Protein AF-A0A3N6G656-F1 (afdb_monomer)

Structure (mmCIF, N/CA/C/O backbone):
data_AF-A0A3N6G656-F1
#
_entry.id   AF-A0A3N6G656-F1
#
loop_
_atom_site.group_PDB
_atom_site.id
_atom_site.type_symbol
_atom_site.label_atom_id
_atom_site.label_alt_id
_atom_site.label_comp_id
_atom_site.label_asym_id
_atom_site.label_entity_id
_atom_site.label_seq_id
_atom_site.pdbx_PDB_ins_code
_atom_site.Cartn_x
_atom_site.Cartn_y
_atom_site.Cartn_z
_atom_site.occupancy
_atom_site.B_iso_or_equiv
_atom_site.auth_seq_id
_atom_site.auth_comp_id
_atom_site.auth_asym_id
_atom_site.auth_atom_id
_atom_site.pdbx_PDB_model_num
ATOM 1 N N . MET A 1 1 ? 17.194 -1.637 48.137 1.00 61.84 1 M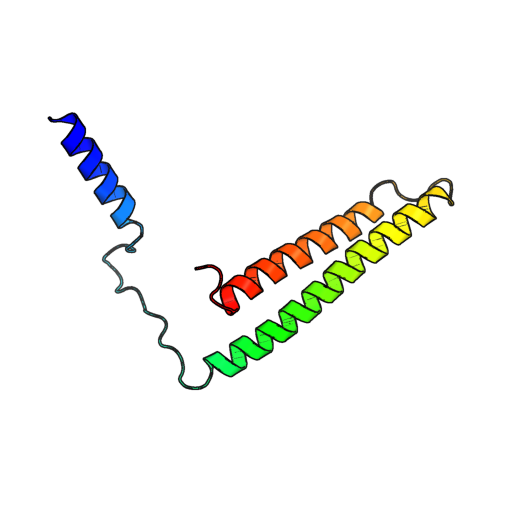ET A N 1
ATOM 2 C CA . MET A 1 1 ? 15.934 -1.054 48.650 1.00 61.84 1 MET A CA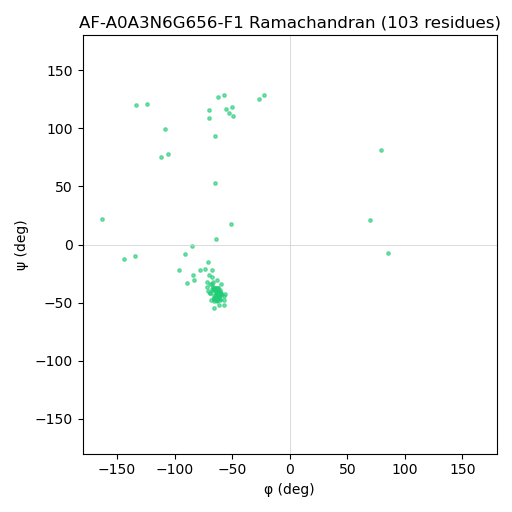 1
ATOM 3 C C . MET A 1 1 ? 15.650 0.374 48.176 1.00 61.84 1 MET A C 1
ATOM 5 O O . MET A 1 1 ? 14.544 0.592 47.713 1.00 61.84 1 MET A O 1
ATOM 9 N N . ALA A 1 2 ? 16.573 1.347 48.247 1.00 66.06 2 ALA A N 1
ATOM 10 C CA . ALA A 1 2 ? 16.292 2.713 47.752 1.00 66.06 2 ALA A CA 1
ATOM 11 C C . ALA A 1 2 ? 16.224 2.810 46.212 1.00 66.06 2 ALA A C 1
ATOM 13 O O . ALA A 1 2 ? 15.384 3.517 45.668 1.00 66.06 2 ALA A O 1
ATOM 14 N N . LEU A 1 3 ? 17.068 2.042 45.515 1.00 63.41 3 LEU A N 1
ATOM 15 C CA . LEU A 1 3 ? 17.153 2.056 44.051 1.00 63.41 3 LEU A CA 1
ATOM 16 C C . LEU A 1 3 ? 15.909 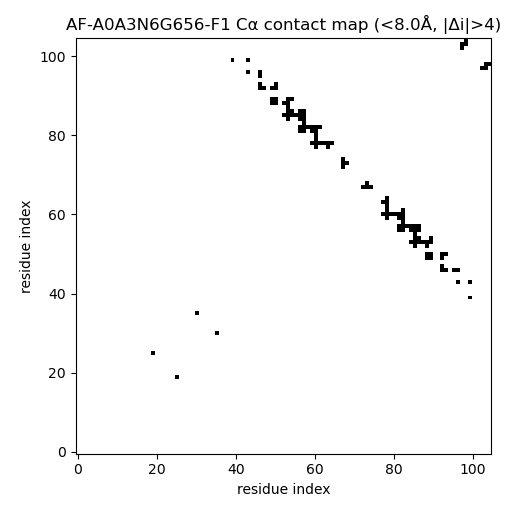1.460 43.369 1.00 63.41 3 LEU A C 1
ATOM 18 O O . LEU A 1 3 ? 15.485 1.939 42.327 1.00 63.41 3 LEU A O 1
ATOM 22 N N . GLU A 1 4 ? 15.293 0.454 43.992 1.00 70.12 4 GLU A N 1
ATOM 23 C CA . GLU A 1 4 ? 14.061 -0.176 43.493 1.00 70.12 4 GLU A CA 1
ATOM 24 C C . GLU A 1 4 ? 12.844 0.740 43.651 1.00 70.12 4 GLU A C 1
ATOM 26 O O . GLU A 1 4 ? 11.961 0.733 42.802 1.00 70.12 4 GLU A O 1
ATOM 31 N N . ARG A 1 5 ? 12.820 1.579 44.696 1.00 72.88 5 ARG A N 1
ATOM 32 C CA . ARG A 1 5 ? 11.788 2.613 44.859 1.00 72.88 5 ARG A CA 1
ATOM 33 C C . ARG A 1 5 ? 11.935 3.721 43.823 1.00 72.88 5 ARG A C 1
ATOM 35 O O . ARG A 1 5 ? 10.947 4.104 43.218 1.00 72.88 5 ARG A O 1
ATOM 42 N N . LEU A 1 6 ? 13.166 4.151 43.553 1.00 70.38 6 LEU A N 1
ATOM 43 C CA . LEU A 1 6 ? 13.467 5.122 42.498 1.00 70.38 6 LEU A CA 1
ATOM 44 C C . LEU A 1 6 ? 13.106 4.592 41.104 1.00 70.38 6 LEU A C 1
ATOM 46 O O . LEU A 1 6 ? 12.531 5.323 40.306 1.00 70.38 6 LEU A O 1
ATOM 50 N N . ALA A 1 7 ? 13.384 3.315 40.828 1.00 72.44 7 ALA A N 1
ATOM 51 C CA . ALA A 1 7 ? 12.980 2.666 39.582 1.00 72.44 7 ALA A CA 1
ATOM 52 C C . ALA A 1 7 ? 11.451 2.547 39.460 1.00 72.44 7 ALA A C 1
ATOM 54 O O . ALA A 1 7 ? 10.912 2.771 38.380 1.00 72.44 7 ALA A O 1
ATOM 55 N N . ALA A 1 8 ? 10.748 2.248 40.558 1.00 71.06 8 ALA A N 1
ATOM 56 C CA . ALA A 1 8 ? 9.289 2.192 40.581 1.00 71.06 8 ALA A CA 1
ATOM 57 C C . ALA A 1 8 ? 8.641 3.575 40.391 1.00 71.06 8 ALA A C 1
ATOM 59 O O . ALA A 1 8 ? 7.650 3.679 39.676 1.00 71.06 8 ALA A O 1
ATOM 60 N N . GLU A 1 9 ? 9.211 4.634 40.971 1.00 71.31 9 GLU A N 1
ATOM 61 C CA . GLU A 1 9 ? 8.732 6.015 40.809 1.00 71.31 9 GLU A CA 1
ATOM 62 C C . GLU A 1 9 ? 9.001 6.561 39.402 1.00 71.31 9 GLU A C 1
ATOM 64 O O . GLU A 1 9 ? 8.120 7.183 38.816 1.00 71.31 9 GLU A O 1
ATOM 69 N N . LEU A 1 10 ? 10.164 6.260 38.812 1.00 66.00 10 LEU A N 1
ATOM 70 C CA . LEU A 1 10 ? 10.454 6.570 37.406 1.00 66.00 10 LEU A CA 1
ATOM 71 C C . LEU A 1 10 ? 9.527 5.817 36.453 1.00 66.00 10 LEU A C 1
ATOM 73 O O . LEU A 1 10 ? 9.076 6.384 35.462 1.00 66.00 10 LEU A O 1
ATOM 77 N N . TYR A 1 11 ? 9.221 4.555 36.759 1.00 64.62 11 TYR A N 1
ATOM 78 C CA . TYR A 1 11 ? 8.277 3.765 35.979 1.00 64.62 11 TYR A CA 1
ATOM 79 C C . TYR A 1 11 ? 6.850 4.318 36.093 1.00 64.62 11 TYR A C 1
ATOM 81 O O . TYR A 1 11 ? 6.143 4.383 35.095 1.00 64.62 11 TYR A O 1
ATOM 89 N N . LEU A 1 12 ? 6.425 4.777 37.272 1.00 64.12 12 LEU A N 1
ATOM 90 C CA . LEU A 1 12 ? 5.126 5.431 37.456 1.00 64.12 12 LEU A CA 1
ATOM 91 C C . LEU A 1 12 ? 5.052 6.770 36.714 1.00 64.12 12 LEU A C 1
ATOM 93 O O . LEU A 1 12 ? 4.108 6.977 35.962 1.00 64.12 12 LEU A O 1
ATOM 97 N N . ALA A 1 13 ? 6.075 7.618 36.831 1.00 62.12 13 ALA A N 1
ATOM 98 C CA . ALA A 1 13 ? 6.134 8.906 36.139 1.00 62.12 13 ALA A CA 1
ATOM 99 C C . ALA A 1 13 ? 6.182 8.757 34.607 1.00 62.12 13 ALA A C 1
ATOM 101 O O . ALA A 1 13 ? 5.543 9.525 33.894 1.00 62.12 13 ALA A O 1
ATOM 102 N N . ALA A 1 14 ? 6.882 7.742 34.087 1.00 64.25 14 ALA A N 1
ATOM 103 C CA . ALA A 1 14 ? 6.910 7.450 32.653 1.00 64.25 14 ALA A CA 1
ATOM 104 C C . ALA A 1 14 ? 5.553 6.955 32.116 1.00 64.25 14 ALA A C 1
ATOM 106 O O . ALA A 1 14 ? 5.245 7.173 30.950 1.00 64.25 14 ALA A O 1
ATOM 107 N N . ASN A 1 15 ? 4.733 6.321 32.962 1.00 55.50 15 ASN A N 1
ATOM 108 C CA . ASN A 1 15 ? 3.384 5.864 32.606 1.00 55.50 15 ASN A CA 1
ATOM 109 C C . ASN A 1 15 ? 2.287 6.909 32.894 1.00 55.50 15 ASN A C 1
ATOM 111 O O . ASN A 1 15 ? 1.133 6.709 32.514 1.00 55.50 15 ASN A O 1
ATOM 115 N N . GLU A 1 16 ? 2.612 8.020 33.561 1.00 55.72 16 GLU A N 1
ATOM 116 C CA . GLU A 1 16 ? 1.684 9.141 33.753 1.00 55.72 16 GLU A CA 1
ATOM 117 C C . GLU A 1 16 ? 1.566 10.023 32.501 1.00 55.72 16 GLU A C 1
ATOM 119 O O . GLU A 1 16 ? 0.522 10.640 32.304 1.00 55.72 16 GLU A O 1
ATOM 124 N N . ASP A 1 17 ? 2.555 10.012 31.601 1.00 48.50 17 ASP A N 1
ATOM 125 C CA . ASP A 1 17 ? 2.507 10.769 30.337 1.00 48.50 17 ASP A CA 1
ATOM 126 C C . ASP A 1 17 ? 1.549 10.140 29.298 1.00 48.50 17 ASP A C 1
ATOM 128 O O . ASP A 1 17 ? 1.005 10.829 28.436 1.00 48.50 17 ASP A O 1
ATOM 132 N N . GLU A 1 18 ? 1.219 8.845 29.432 1.00 50.03 18 GLU A N 1
ATOM 133 C CA . GLU A 1 18 ? 0.130 8.218 28.659 1.00 50.03 18 GLU A CA 1
ATOM 134 C C . GLU A 1 18 ? -1.268 8.683 29.106 1.00 50.03 18 GLU A C 1
ATOM 136 O O . GLU A 1 18 ? -2.260 8.516 28.390 1.00 50.03 18 GLU A O 1
ATOM 141 N N . LYS A 1 19 ? -1.373 9.309 30.282 1.00 47.69 19 LYS A N 1
ATOM 142 C CA . LYS A 1 19 ? -2.600 9.931 30.784 1.00 47.69 19 LYS A CA 1
ATOM 143 C C . LYS A 1 19 ? -2.407 11.435 30.819 1.00 47.69 19 LYS A C 1
ATOM 145 O O . LYS A 1 19 ? -2.245 12.018 31.885 1.00 47.69 19 LYS A O 1
ATOM 150 N N . GLY A 1 20 ? -2.460 12.018 29.621 1.00 44.81 20 GLY A N 1
ATOM 151 C CA . GLY A 1 20 ? -2.353 13.447 29.340 1.00 44.81 20 GLY A CA 1
ATOM 152 C C . GLY A 1 20 ? -2.704 14.360 30.515 1.00 44.81 20 GLY A C 1
ATOM 153 O O . GLY A 1 20 ? -3.763 14.230 31.132 1.00 44.81 20 GLY A O 1
ATOM 154 N N . GLY A 1 21 ? -1.779 15.284 30.785 1.00 43.09 21 GLY A N 1
ATOM 155 C CA . GLY A 1 21 ? -1.788 16.241 31.883 1.00 43.09 21 GLY A CA 1
ATOM 156 C C . GLY A 1 21 ? -3.174 16.627 32.401 1.00 43.09 21 GLY A C 1
ATOM 157 O O . GLY A 1 21 ? -4.041 17.116 31.675 1.00 43.09 21 GLY A O 1
ATOM 158 N N . SER A 1 22 ? -3.330 16.445 33.710 1.00 57.47 22 SER A N 1
ATOM 159 C CA . SER A 1 22 ? -4.508 16.713 34.538 1.00 57.47 22 SER A CA 1
ATOM 160 C C . SER A 1 22 ? -4.897 18.205 34.630 1.00 57.47 22 SER A C 1
ATOM 162 O O . SER A 1 22 ? -5.052 18.747 35.725 1.00 57.47 22 SER A O 1
ATOM 164 N N . LEU A 1 23 ? -5.073 18.891 33.499 1.00 61.66 23 LEU A N 1
ATOM 165 C CA . LEU A 1 23 ? -5.635 20.249 33.430 1.00 61.66 23 LEU A CA 1
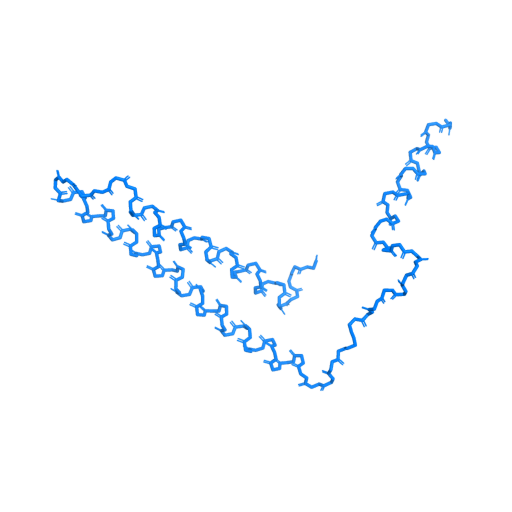ATOM 166 C C . LEU A 1 23 ? -6.695 20.433 32.337 1.00 61.66 23 LEU A C 1
ATOM 168 O O . LEU A 1 23 ? -7.406 21.435 32.355 1.00 61.66 23 LEU A O 1
ATOM 172 N N . ILE A 1 24 ? -6.877 19.464 31.438 1.00 63.22 24 ILE A N 1
ATOM 173 C CA . ILE A 1 24 ? -8.042 19.405 30.552 1.00 63.22 24 ILE A CA 1
ATOM 174 C C . ILE A 1 24 ? -8.548 17.963 30.592 1.00 63.22 24 ILE A C 1
ATOM 176 O O . ILE A 1 24 ? -7.779 17.064 30.251 1.00 63.22 24 ILE A O 1
ATOM 180 N N . PRO A 1 25 ? -9.800 17.703 31.019 1.00 69.19 25 PRO A N 1
ATOM 181 C CA . PRO A 1 25 ? -10.390 16.378 30.893 1.00 69.19 25 PRO A CA 1
ATOM 182 C C . PRO A 1 25 ? -10.196 15.923 29.451 1.00 69.19 25 PRO A C 1
ATOM 184 O O . PRO A 1 25 ? -10.664 16.609 28.542 1.00 69.19 25 PRO A O 1
ATOM 187 N N . GLY A 1 26 ? -9.461 14.824 29.246 1.00 62.47 26 GLY A N 1
ATOM 188 C CA . GLY A 1 26 ? -9.202 14.289 27.915 1.00 62.47 26 GLY A CA 1
ATOM 189 C C . GLY A 1 26 ? -10.527 14.188 27.180 1.00 62.47 26 GLY A C 1
ATOM 190 O O . GLY A 1 26 ? -11.404 13.420 27.586 1.00 62.47 26 GLY A O 1
ATOM 191 N N . ALA A 1 27 ? -10.708 15.039 26.170 1.00 58.34 27 ALA A N 1
ATOM 192 C CA . ALA A 1 27 ? -11.923 15.079 25.388 1.00 58.34 27 ALA A CA 1
ATOM 193 C C . ALA A 1 27 ? -12.003 13.743 24.657 1.00 58.34 27 ALA A C 1
ATOM 195 O O . ALA A 1 27 ? -11.392 13.561 23.608 1.00 58.34 27 ALA A O 1
ATOM 196 N N . LYS A 1 28 ? -12.706 12.777 25.254 1.00 57.12 28 LYS A N 1
ATOM 197 C CA . LYS A 1 28 ? -13.083 11.548 24.569 1.00 57.12 28 LYS A CA 1
ATOM 198 C C . LYS A 1 28 ? -13.838 12.009 23.327 1.00 57.12 28 LYS A C 1
ATOM 200 O O . LYS A 1 28 ? -14.860 12.677 23.507 1.00 57.12 28 LYS A O 1
ATOM 205 N N . PRO A 1 29 ? -13.345 11.731 22.108 1.00 62.50 29 PRO A N 1
ATOM 206 C CA . PRO A 1 29 ? -14.061 12.085 20.896 1.00 62.50 29 PRO A CA 1
ATOM 207 C C . PRO A 1 29 ? -15.465 11.513 21.034 1.00 62.50 29 PRO A C 1
ATOM 209 O O . PRO A 1 29 ? -15.617 10.300 21.157 1.00 62.50 29 PRO A O 1
ATOM 212 N N . THR A 1 30 ? -16.478 12.369 21.134 1.00 64.19 30 THR A N 1
ATOM 213 C CA . THR A 1 30 ? -17.866 11.925 21.178 1.00 64.19 30 THR A CA 1
ATOM 214 C C . THR A 1 30 ? -18.182 11.410 19.781 1.00 64.19 30 THR A C 1
ATOM 216 O O . THR A 1 30 ? -18.230 12.207 18.840 1.00 64.19 30 THR A O 1
ATOM 219 N N . PRO A 1 31 ? -18.328 10.087 19.590 1.00 61.81 31 PRO A N 1
ATOM 220 C CA . PRO A 1 31 ? -18.627 9.563 18.271 1.00 61.81 31 PRO A CA 1
ATOM 221 C C . PRO A 1 31 ? -19.980 10.126 17.841 1.00 61.81 31 PRO A C 1
ATOM 223 O O . PRO A 1 31 ? -20.962 10.019 18.577 1.00 61.81 31 PRO A O 1
ATOM 226 N N . ILE A 1 32 ? -20.031 10.744 16.661 1.00 66.38 32 ILE A N 1
ATOM 227 C CA . ILE A 1 32 ? -21.291 11.200 16.076 1.00 66.38 32 ILE A CA 1
ATOM 228 C C . ILE A 1 32 ? -22.067 9.939 15.664 1.00 66.38 32 ILE A C 1
ATOM 230 O O . ILE A 1 32 ? -21.584 9.189 14.803 1.00 66.38 32 ILE A O 1
ATOM 234 N N . PRO A 1 33 ? -23.235 9.662 16.278 1.00 65.44 33 PRO A N 1
ATOM 235 C CA . PRO A 1 33 ? -24.001 8.455 15.991 1.00 65.44 33 PRO A CA 1
ATOM 236 C C . PRO A 1 33 ? -24.333 8.372 14.498 1.00 65.44 33 PRO A C 1
ATOM 238 O O . PRO A 1 33 ? -24.833 9.329 13.915 1.00 65.44 33 PRO A O 1
ATOM 241 N N . GLY A 1 34 ? -24.028 7.235 13.870 1.00 66.94 34 GLY A N 1
ATOM 242 C CA . GLY A 1 34 ? -24.330 6.982 12.456 1.00 66.94 34 GLY A CA 1
ATOM 243 C C . GLY A 1 34 ? -23.298 7.482 11.435 1.00 66.94 34 GLY A C 1
ATOM 244 O O . GLY A 1 34 ? -23.421 7.124 10.269 1.00 66.94 34 GLY A O 1
ATOM 245 N N . MET A 1 35 ? -22.264 8.240 11.829 1.00 64.31 35 MET A N 1
ATOM 246 C CA . MET A 1 35 ? -21.216 8.700 10.894 1.00 64.31 35 MET A CA 1
ATOM 247 C C . MET A 1 35 ? -19.960 7.822 10.860 1.00 64.31 35 MET A C 1
ATOM 249 O O . MET A 1 35 ? -19.239 7.863 9.865 1.00 64.31 35 MET A O 1
ATOM 253 N N . SER A 1 36 ? -19.676 7.022 11.896 1.00 66.69 36 SER A N 1
ATOM 254 C CA . SER A 1 36 ? -18.425 6.241 11.939 1.00 66.69 36 SER A CA 1
ATOM 255 C C . SER A 1 36 ? -18.319 5.219 10.802 1.00 66.69 36 SER A C 1
ATOM 257 O O . SER A 1 36 ? -17.242 5.057 10.234 1.00 66.69 36 SER A O 1
ATOM 259 N N . GLY A 1 37 ? -19.437 4.586 10.429 1.00 74.31 37 GLY A N 1
ATOM 260 C CA . GLY A 1 37 ? -19.496 3.621 9.329 1.00 74.31 37 GLY A CA 1
ATOM 261 C C . GLY A 1 37 ? -19.210 4.270 7.976 1.00 74.31 37 GLY A C 1
ATOM 262 O O . GLY A 1 37 ? -18.271 3.875 7.294 1.00 74.31 37 GLY A O 1
ATOM 263 N N . THR A 1 38 ? -19.954 5.325 7.631 1.00 79.94 38 THR A N 1
ATOM 264 C CA . THR A 1 38 ? -19.806 6.029 6.348 1.00 79.94 38 THR A CA 1
ATOM 265 C C . THR A 1 38 ? -18.418 6.645 6.183 1.00 79.94 38 THR A C 1
ATOM 267 O O . THR A 1 38 ? -17.832 6.571 5.108 1.00 79.94 38 THR A O 1
ATOM 270 N N . VAL A 1 39 ? -17.863 7.242 7.244 1.00 77.38 39 VAL A N 1
ATOM 271 C CA . VAL A 1 39 ? -16.510 7.818 7.202 1.00 77.38 39 VAL A CA 1
ATOM 272 C C . VAL A 1 39 ? -15.472 6.714 6.997 1.00 77.38 39 VAL A C 1
ATOM 274 O O . VAL A 1 39 ? -14.617 6.853 6.127 1.00 77.38 39 VAL A O 1
ATOM 277 N N . SER A 1 40 ? -15.571 5.601 7.728 1.00 79.94 40 SER A N 1
ATOM 278 C CA . SER A 1 40 ? -14.648 4.473 7.567 1.00 79.94 40 SER A CA 1
ATOM 279 C C . SER A 1 40 ? -14.684 3.891 6.149 1.00 79.94 40 SER A C 1
ATOM 281 O O . SER A 1 40 ? -13.640 3.654 5.548 1.00 79.94 40 SER A O 1
ATOM 283 N N . GLU A 1 41 ? -15.873 3.750 5.565 1.00 85.06 41 GLU A N 1
ATOM 284 C CA . GLU A 1 41 ? -16.054 3.217 4.214 1.00 85.06 41 GLU A CA 1
ATOM 285 C C . GLU A 1 41 ? -15.462 4.141 3.135 1.00 85.06 41 GLU A C 1
ATOM 287 O O . GLU A 1 41 ? -14.700 3.694 2.274 1.00 85.06 41 GLU A O 1
ATOM 292 N N . VAL A 1 42 ? -15.720 5.451 3.221 1.00 87.06 42 VAL A N 1
ATOM 293 C CA . VAL A 1 42 ? -15.162 6.447 2.290 1.00 87.06 42 VAL A CA 1
ATOM 294 C C . VAL A 1 42 ? -13.635 6.501 2.380 1.00 87.06 42 VAL A C 1
ATOM 296 O O . VAL A 1 42 ? -12.958 6.479 1.348 1.00 87.06 42 VAL A O 1
ATOM 299 N N . PHE A 1 43 ? -13.077 6.541 3.594 1.00 85.44 43 PHE A N 1
ATOM 300 C CA . PHE A 1 43 ? -11.625 6.520 3.784 1.00 85.44 43 PHE A CA 1
ATOM 301 C C . PHE A 1 43 ? -11.013 5.191 3.339 1.00 85.44 43 PHE A C 1
ATOM 303 O O . PHE A 1 43 ? -9.952 5.198 2.719 1.00 85.44 43 PHE A O 1
ATOM 310 N N . GLY A 1 44 ? -11.693 4.067 3.566 1.00 85.44 44 GLY A N 1
ATOM 311 C CA . GLY A 1 44 ? -11.287 2.759 3.065 1.00 85.44 44 GLY A CA 1
ATOM 312 C C . GLY A 1 44 ? -11.140 2.754 1.544 1.00 85.44 44 GLY A C 1
ATOM 313 O O . GLY A 1 44 ? -10.074 2.408 1.032 1.00 85.44 44 GLY A O 1
ATOM 314 N N . TYR A 1 45 ? -12.159 3.205 0.808 1.00 88.25 45 TYR A N 1
ATOM 315 C CA . TYR A 1 45 ? -12.090 3.292 -0.655 1.00 88.25 45 TYR A CA 1
ATOM 316 C C . TYR A 1 45 ? -11.013 4.266 -1.143 1.00 88.25 45 TYR A C 1
ATOM 318 O O . TYR A 1 45 ? -10.276 3.944 -2.077 1.00 88.25 45 TYR A O 1
ATOM 326 N N . ALA A 1 46 ? -10.870 5.427 -0.501 1.00 89.31 46 ALA A N 1
ATOM 327 C CA . ALA A 1 46 ? -9.835 6.397 -0.854 1.00 89.31 46 ALA A CA 1
ATOM 328 C C . ALA A 1 46 ? -8.418 5.828 -0.662 1.00 89.31 46 ALA A C 1
ATOM 330 O O . ALA A 1 46 ? -7.556 5.995 -1.528 1.00 89.31 46 ALA A O 1
ATOM 331 N N . LEU A 1 47 ? -8.180 5.105 0.436 1.00 89.44 47 LEU A N 1
ATOM 332 C CA . LEU A 1 47 ? -6.894 4.463 0.708 1.00 89.44 47 LEU A CA 1
ATOM 333 C C . LEU A 1 47 ? -6.611 3.319 -0.272 1.00 89.44 47 LEU A C 1
ATOM 335 O O . LEU A 1 47 ? -5.469 3.150 -0.695 1.00 89.44 47 LEU A O 1
ATOM 339 N N . TRP A 1 48 ? -7.633 2.586 -0.716 1.00 90.56 48 TRP A N 1
ATOM 340 C CA . TRP A 1 48 ? -7.484 1.596 -1.786 1.00 90.56 48 TRP A CA 1
ATOM 341 C C . TRP A 1 48 ? -7.076 2.223 -3.121 1.00 90.56 48 TRP A C 1
ATOM 343 O O . TRP A 1 48 ? -6.187 1.703 -3.797 1.00 90.56 48 TRP A O 1
ATOM 353 N N . VAL A 1 49 ? -7.663 3.362 -3.493 1.00 92.94 49 VAL A N 1
ATOM 354 C CA . VAL A 1 49 ? -7.234 4.114 -4.684 1.00 92.94 49 VAL A CA 1
ATOM 355 C C . VAL A 1 49 ? -5.774 4.557 -4.549 1.00 92.94 49 VAL A C 1
ATOM 357 O O . VAL A 1 49 ? -5.012 4.463 -5.513 1.00 92.94 49 VAL A O 1
ATOM 360 N N . LEU A 1 50 ? -5.351 4.973 -3.353 1.00 91.81 50 LEU A N 1
ATOM 361 C CA . LEU A 1 50 ? -3.965 5.360 -3.091 1.00 91.81 50 LEU A CA 1
ATOM 362 C C . LEU A 1 50 ? -2.996 4.166 -3.187 1.00 91.81 50 LEU A C 1
ATOM 364 O O . LEU A 1 50 ? -1.909 4.315 -3.747 1.00 91.81 50 LEU A O 1
ATOM 368 N N . ILE A 1 51 ? -3.404 2.969 -2.749 1.00 93.00 51 ILE A N 1
ATOM 369 C CA . ILE A 1 51 ? -2.648 1.726 -2.982 1.00 93.00 51 ILE A CA 1
ATOM 370 C C . ILE A 1 51 ? -2.499 1.457 -4.478 1.00 93.00 51 ILE A C 1
ATOM 372 O O . ILE A 1 51 ? -1.388 1.193 -4.938 1.00 93.00 51 ILE A O 1
ATOM 376 N N . LEU A 1 52 ? -3.583 1.545 -5.253 1.00 93.50 52 LEU A N 1
ATOM 377 C CA . LEU A 1 52 ? -3.537 1.315 -6.700 1.00 93.50 52 LEU A CA 1
ATOM 378 C C . LEU A 1 52 ? -2.619 2.322 -7.404 1.00 93.50 52 LEU A C 1
ATOM 380 O O . LEU A 1 52 ? -1.829 1.935 -8.267 1.00 93.50 52 LEU A O 1
ATOM 384 N N . ALA A 1 53 ? -2.659 3.592 -6.998 1.00 91.19 53 ALA A N 1
ATOM 385 C CA . ALA A 1 53 ? -1.733 4.613 -7.479 1.00 91.19 53 ALA A CA 1
ATOM 386 C C . ALA A 1 53 ? -0.277 4.290 -7.097 1.00 91.19 53 ALA A C 1
ATOM 388 O O . ALA A 1 53 ? 0.625 4.447 -7.920 1.00 91.19 53 ALA A O 1
ATOM 389 N N . GLY A 1 54 ? -0.047 3.784 -5.883 1.00 89.88 54 GLY A N 1
ATOM 390 C CA . GLY A 1 54 ? 1.266 3.345 -5.423 1.00 89.88 54 GLY A CA 1
ATOM 391 C C . GLY A 1 54 ? 1.819 2.178 -6.244 1.00 89.88 54 GLY A C 1
ATOM 392 O O . GLY A 1 54 ? 2.945 2.251 -6.738 1.00 89.88 54 GLY A O 1
ATOM 393 N N . VAL A 1 55 ? 1.008 1.144 -6.484 1.00 92.50 55 VAL A N 1
ATOM 394 C CA . VAL A 1 55 ? 1.360 0.003 -7.350 1.00 92.50 55 VAL A CA 1
ATOM 395 C C . VAL A 1 55 ? 1.645 0.475 -8.777 1.00 92.50 55 VAL A C 1
ATOM 397 O O . VAL A 1 55 ? 2.646 0.066 -9.369 1.00 92.50 55 VAL A O 1
ATOM 400 N N . GLY A 1 56 ? 0.829 1.389 -9.310 1.00 91.50 56 GLY A N 1
ATOM 401 C CA . GLY A 1 56 ? 1.067 2.026 -10.605 1.00 91.50 56 GLY A CA 1
ATOM 402 C C . GLY A 1 56 ? 2.397 2.785 -10.662 1.00 91.50 56 GLY A C 1
ATOM 403 O O . GLY A 1 56 ? 3.139 2.645 -11.632 1.00 91.50 56 GLY A O 1
ATOM 404 N N . GLY A 1 57 ? 2.747 3.528 -9.609 1.00 88.44 57 GLY A N 1
ATOM 405 C CA . GLY A 1 57 ? 4.022 4.241 -9.488 1.00 88.44 57 GLY A CA 1
ATOM 406 C C . GLY A 1 57 ? 5.233 3.306 -9.457 1.00 88.44 57 GLY A C 1
ATOM 407 O O . GLY A 1 57 ? 6.208 3.542 -10.174 1.00 88.44 57 GLY A O 1
ATOM 408 N N . VAL A 1 58 ? 5.154 2.202 -8.705 1.00 91.25 58 VAL A N 1
ATOM 409 C CA . VAL A 1 58 ? 6.199 1.165 -8.700 1.00 91.25 58 VAL A CA 1
ATOM 410 C C . VAL A 1 58 ? 6.333 0.523 -10.077 1.00 91.25 58 VAL A C 1
ATOM 412 O O . VAL A 1 58 ? 7.441 0.453 -10.608 1.00 91.25 58 VAL A O 1
ATOM 415 N N . GLY A 1 59 ? 5.219 0.117 -10.691 1.00 89.62 59 GLY A N 1
ATOM 416 C CA . GLY A 1 59 ? 5.209 -0.478 -12.028 1.00 89.62 59 GLY A CA 1
ATOM 417 C C . GLY A 1 59 ? 5.785 0.458 -13.093 1.00 89.62 59 GLY A C 1
ATOM 418 O O . GLY A 1 59 ? 6.619 0.043 -13.897 1.00 89.62 59 GLY A O 1
ATOM 419 N N . PHE A 1 60 ? 5.416 1.740 -13.061 1.00 86.94 60 PHE A N 1
ATOM 420 C CA . PHE A 1 60 ? 5.945 2.755 -13.971 1.00 86.94 60 PHE A CA 1
ATOM 421 C C . PHE A 1 60 ? 7.440 3.011 -13.755 1.00 86.94 60 PHE A C 1
ATOM 423 O O . PHE A 1 60 ? 8.190 3.171 -14.718 1.00 86.94 60 PHE A O 1
ATOM 430 N N . GLY A 1 61 ? 7.891 3.009 -12.502 1.00 85.75 61 GLY A N 1
ATOM 431 C CA . GLY A 1 61 ? 9.305 3.098 -12.168 1.00 85.75 61 GLY A CA 1
ATOM 432 C C . GLY A 1 61 ? 10.108 1.912 -12.709 1.00 85.75 61 GLY A C 1
ATOM 433 O O . GLY A 1 61 ? 11.129 2.123 -13.357 1.00 85.75 61 GLY A O 1
ATOM 434 N N . VAL A 1 62 ? 9.614 0.678 -12.552 1.00 85.94 62 VAL A N 1
ATOM 435 C CA . VAL A 1 62 ? 10.250 -0.528 -13.121 1.00 85.94 62 VAL A CA 1
ATOM 436 C C . VAL A 1 62 ? 10.262 -0.485 -14.649 1.00 85.94 62 VAL A C 1
ATOM 438 O O . VAL A 1 62 ? 11.293 -0.763 -15.259 1.00 85.94 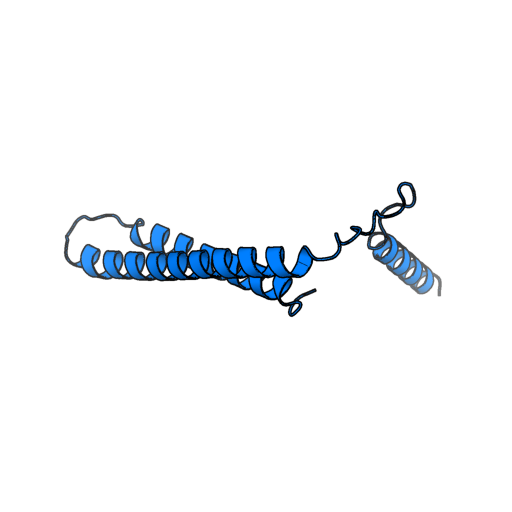62 VAL A O 1
ATOM 441 N N . TYR A 1 63 ? 9.154 -0.084 -15.278 1.00 85.44 63 TYR A N 1
ATOM 442 C CA . TYR A 1 63 ? 9.087 0.105 -16.728 1.00 85.44 63 TYR A CA 1
ATOM 443 C C . TYR A 1 63 ? 10.138 1.108 -17.212 1.00 85.44 63 TYR A C 1
ATOM 445 O O . TYR A 1 63 ? 10.889 0.822 -18.145 1.00 85.44 63 TYR A O 1
ATOM 453 N N . LYS A 1 64 ? 10.242 2.263 -16.545 1.00 81.31 64 LYS A N 1
ATOM 454 C CA . LYS A 1 64 ? 11.273 3.254 -16.851 1.00 81.31 64 LYS A CA 1
ATOM 455 C C . LYS A 1 64 ? 12.673 2.682 -16.669 1.00 81.31 64 LYS A C 1
ATOM 457 O O . LYS A 1 64 ? 13.506 2.928 -17.523 1.00 81.31 64 LYS A O 1
ATOM 462 N N . LEU A 1 65 ? 12.931 1.892 -15.628 1.00 80.81 65 LEU A N 1
ATOM 463 C CA . LEU A 1 65 ? 14.232 1.247 -15.432 1.00 80.81 65 LEU A CA 1
ATOM 464 C C . LEU A 1 65 ? 14.581 0.314 -16.608 1.00 80.81 65 LEU A C 1
ATOM 466 O O . LEU A 1 65 ? 15.668 0.408 -17.171 1.00 80.81 65 LEU A O 1
ATOM 470 N N . ALA A 1 66 ? 13.629 -0.526 -17.023 1.00 81.06 66 ALA A N 1
ATOM 471 C CA . ALA A 1 66 ? 13.804 -1.488 -18.112 1.00 81.06 66 ALA A CA 1
ATOM 472 C C . ALA A 1 66 ? 13.991 -0.823 -19.488 1.00 81.06 66 ALA A C 1
ATOM 474 O O . ALA A 1 66 ? 14.698 -1.351 -20.346 1.00 81.06 66 ALA A O 1
ATOM 475 N N . VAL A 1 67 ? 13.362 0.334 -19.716 1.00 78.19 67 VAL A N 1
ATOM 476 C CA . VAL A 1 67 ? 13.459 1.076 -20.983 1.00 78.19 67 VAL A CA 1
ATOM 477 C C . VAL A 1 67 ? 14.636 2.059 -20.992 1.00 78.19 67 VAL A C 1
ATOM 479 O O . VAL A 1 67 ? 15.255 2.250 -22.040 1.00 78.19 67 VAL A O 1
ATOM 482 N N . SER A 1 68 ? 14.996 2.652 -19.849 1.00 63.66 68 SER A N 1
ATOM 483 C CA . SER A 1 68 ? 16.140 3.567 -19.722 1.00 63.66 68 SER A CA 1
ATOM 484 C C . SER A 1 68 ? 17.470 2.880 -20.026 1.00 63.66 68 SER A C 1
ATOM 486 O O . SER A 1 68 ? 18.347 3.522 -20.593 1.00 63.66 68 SER A O 1
ATOM 488 N N . ASP A 1 69 ? 17.602 1.578 -19.759 1.00 58.69 69 ASP A N 1
ATOM 489 C CA . ASP A 1 69 ? 18.806 0.809 -20.111 1.00 58.69 69 ASP A CA 1
ATOM 490 C C . ASP A 1 69 ? 18.981 0.653 -21.643 1.00 58.69 69 ASP A C 1
ATOM 492 O O . ASP A 1 69 ? 20.084 0.479 -22.160 1.00 58.69 69 ASP A O 1
ATOM 496 N N . LYS A 1 70 ? 17.890 0.792 -22.416 1.00 55.50 70 LYS A N 1
ATOM 497 C CA . LYS A 1 70 ? 17.896 0.741 -23.890 1.00 55.50 70 LYS A CA 1
ATOM 498 C C . LYS A 1 70 ? 18.254 2.086 -24.536 1.00 55.50 70 LYS A C 1
ATOM 500 O O . LYS A 1 70 ? 18.751 2.113 -25.663 1.00 55.50 70 LYS A O 1
ATOM 505 N N . SER A 1 71 ? 17.994 3.203 -23.858 1.00 57.19 71 SER A N 1
ATOM 506 C CA . SER A 1 71 ? 18.196 4.554 -24.389 1.00 57.19 71 SER A CA 1
ATOM 507 C C . SER A 1 71 ? 19.393 5.202 -23.702 1.00 57.19 71 SER A C 1
ATOM 509 O O . SER A 1 71 ? 19.299 5.699 -22.584 1.00 57.19 71 SER A O 1
ATOM 511 N N . ARG A 1 72 ? 20.531 5.162 -24.399 1.00 58.12 72 ARG A N 1
ATOM 512 C CA . ARG A 1 72 ? 21.918 5.454 -23.987 1.00 58.12 72 ARG A CA 1
ATOM 513 C C . ARG A 1 72 ? 22.231 6.782 -23.257 1.00 58.12 72 ARG A C 1
ATOM 515 O O . ARG A 1 72 ? 23.397 7.142 -23.228 1.00 58.12 72 ARG A O 1
ATOM 522 N N . ASN A 1 73 ? 21.275 7.516 -22.677 1.00 58.69 73 ASN A N 1
ATOM 523 C CA . ASN A 1 73 ? 21.546 8.726 -21.882 1.00 58.69 73 ASN A CA 1
ATOM 524 C C . ASN A 1 73 ? 20.385 9.197 -20.960 1.00 58.69 73 ASN A C 1
ATOM 526 O O . ASN A 1 73 ? 20.319 10.372 -20.600 1.00 58.69 73 ASN A O 1
ATOM 530 N N . GLY A 1 74 ? 19.434 8.331 -20.585 1.00 56.53 74 GLY A N 1
ATOM 531 C CA . GLY A 1 74 ? 18.158 8.753 -19.981 1.00 56.53 74 GLY A CA 1
ATOM 532 C C . GLY A 1 74 ? 17.987 8.533 -18.470 1.00 56.53 74 GLY A C 1
ATOM 533 O O . GLY A 1 74 ? 17.247 7.635 -18.076 1.00 56.53 74 GLY A O 1
ATOM 534 N N . GLY A 1 75 ? 18.584 9.403 -17.643 1.00 63.56 75 GLY A N 1
ATOM 535 C CA . GLY A 1 75 ? 18.052 9.776 -16.315 1.00 63.56 75 GLY A CA 1
ATOM 536 C C . GLY A 1 75 ? 18.285 8.802 -15.149 1.00 63.56 75 GLY A C 1
ATOM 537 O O . GLY A 1 75 ? 17.371 8.099 -14.728 1.00 63.56 75 GLY A O 1
ATOM 538 N N . GLY A 1 76 ? 19.479 8.845 -14.545 1.00 64.38 76 GLY A N 1
ATOM 539 C CA . GLY A 1 76 ? 19.964 7.907 -13.514 1.00 64.38 76 GLY A CA 1
ATOM 540 C C . GLY A 1 76 ? 19.241 7.855 -12.155 1.00 64.38 76 GLY A C 1
ATOM 541 O O . GLY A 1 76 ? 19.697 7.137 -11.273 1.00 64.38 76 GLY A O 1
ATOM 542 N N . SER A 1 77 ? 18.133 8.578 -11.946 1.00 70.75 77 SER A N 1
ATOM 543 C CA . SER A 1 77 ? 17.372 8.527 -10.679 1.00 70.75 77 SER A CA 1
ATOM 544 C C . SER A 1 77 ? 15.852 8.641 -10.816 1.00 70.75 77 SER A C 1
ATOM 546 O O . SER A 1 77 ? 15.126 8.337 -9.869 1.00 70.75 77 SER A O 1
ATOM 548 N N . GLU A 1 78 ? 15.334 9.028 -11.985 1.00 74.94 78 GLU A N 1
ATOM 549 C CA . GLU A 1 78 ? 13.889 9.155 -12.195 1.00 74.94 78 GLU A CA 1
ATOM 550 C C . GLU A 1 78 ? 13.099 7.871 -11.917 1.00 74.94 78 GLU A C 1
ATOM 552 O O . GLU A 1 78 ? 12.077 7.975 -11.238 1.00 74.94 78 GLU A O 1
ATOM 557 N N . PRO A 1 79 ? 13.532 6.676 -12.370 1.00 79.25 79 PRO A N 1
ATOM 558 C CA . PRO A 1 79 ? 12.815 5.433 -12.091 1.00 79.25 79 PRO A CA 1
ATOM 559 C C . PRO A 1 79 ? 12.619 5.204 -10.588 1.00 79.25 79 PRO A C 1
ATOM 561 O O . PRO A 1 79 ? 11.520 4.891 -10.136 1.00 79.25 79 PRO A O 1
ATOM 564 N N . PHE A 1 80 ? 13.661 5.465 -9.796 1.00 82.25 80 PHE A N 1
ATOM 565 C CA . PHE A 1 80 ? 13.638 5.286 -8.347 1.00 82.25 80 PHE A CA 1
ATOM 566 C C . PHE A 1 80 ? 12.760 6.310 -7.627 1.00 82.25 80 PHE A C 1
ATOM 568 O O . PHE A 1 80 ? 12.210 5.986 -6.580 1.00 82.25 80 PHE A O 1
ATOM 575 N N . LYS A 1 81 ? 12.551 7.511 -8.184 1.00 84.25 81 LYS A N 1
ATOM 576 C CA . LYS A 1 81 ? 11.562 8.464 -7.647 1.00 84.25 81 LYS A CA 1
ATOM 577 C C . LYS A 1 81 ? 10.144 7.908 -7.758 1.00 84.25 81 LYS A C 1
ATOM 579 O O . LYS A 1 81 ? 9.373 8.011 -6.808 1.00 84.25 81 LYS A O 1
ATOM 584 N N . TRP A 1 82 ? 9.820 7.296 -8.898 1.00 86.19 82 TRP A N 1
ATOM 585 C CA . TRP A 1 82 ? 8.516 6.669 -9.126 1.00 86.19 82 TRP A CA 1
ATOM 586 C C . TRP A 1 82 ? 8.336 5.409 -8.274 1.00 86.19 82 TRP A C 1
ATOM 588 O O . TRP A 1 82 ? 7.293 5.245 -7.645 1.00 86.19 82 TRP A O 1
ATOM 598 N N . MET A 1 83 ? 9.378 4.580 -8.157 1.00 87.19 83 MET A N 1
ATOM 599 C CA . MET A 1 83 ? 9.356 3.407 -7.278 1.00 87.19 83 MET A CA 1
ATOM 600 C C . MET A 1 83 ? 9.260 3.790 -5.801 1.00 87.19 83 MET A C 1
ATOM 602 O O . MET A 1 83 ? 8.410 3.266 -5.094 1.00 87.19 83 MET A O 1
ATOM 606 N N . GLY A 1 84 ? 10.089 4.721 -5.331 1.00 87.31 84 GLY A N 1
ATOM 607 C CA . GLY A 1 84 ? 10.101 5.164 -3.939 1.00 87.31 84 GLY A CA 1
ATOM 608 C C . GLY A 1 84 ? 8.795 5.843 -3.535 1.00 87.31 84 GLY A C 1
ATOM 609 O O . GLY A 1 84 ? 8.234 5.511 -2.495 1.00 87.31 84 GLY A O 1
ATOM 610 N N . GLY A 1 85 ? 8.261 6.729 -4.385 1.00 88.31 85 GLY A N 1
ATOM 611 C CA . GLY A 1 85 ? 6.952 7.347 -4.164 1.00 88.31 85 GLY A CA 1
ATOM 612 C C . GLY A 1 85 ? 5.816 6.323 -4.155 1.00 88.31 85 GLY A C 1
ATOM 613 O O . GLY A 1 85 ? 4.935 6.391 -3.300 1.00 88.31 85 GLY A O 1
ATOM 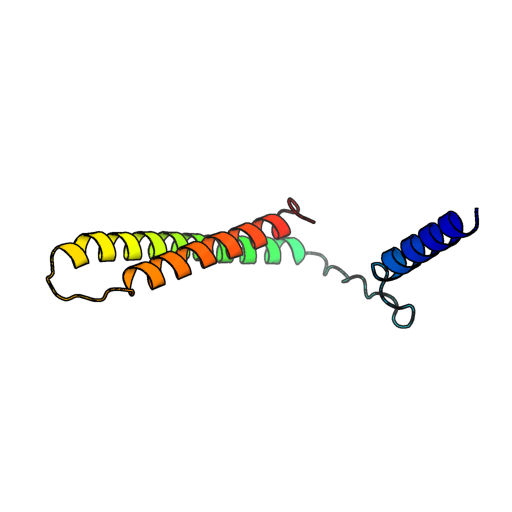614 N N . GLY A 1 86 ? 5.871 5.331 -5.049 1.00 88.31 86 GLY A N 1
ATOM 615 C CA . GLY A 1 86 ? 4.894 4.247 -5.094 1.00 88.31 86 GLY A CA 1
ATOM 616 C C . GLY A 1 86 ? 4.929 3.350 -3.854 1.00 88.31 86 GLY A C 1
ATOM 617 O O . GLY A 1 86 ? 3.889 3.087 -3.254 1.00 88.31 86 GLY A O 1
ATOM 618 N N . VAL A 1 87 ? 6.123 2.938 -3.414 1.00 91.12 87 VAL A N 1
ATOM 619 C CA . VAL A 1 87 ? 6.311 2.140 -2.190 1.00 91.12 87 VAL A CA 1
ATOM 620 C C . VAL A 1 87 ? 5.856 2.917 -0.956 1.00 91.12 87 VAL A C 1
ATOM 622 O O . VAL A 1 87 ? 5.133 2.368 -0.127 1.00 91.12 87 VAL A O 1
ATOM 625 N N . ALA A 1 88 ? 6.217 4.198 -0.844 1.00 91.06 88 ALA A N 1
ATOM 626 C CA . ALA A 1 88 ? 5.785 5.040 0.267 1.00 91.06 88 ALA A CA 1
ATOM 627 C C . ALA A 1 88 ? 4.253 5.169 0.326 1.00 91.06 88 ALA A C 1
ATOM 629 O O . ALA A 1 88 ? 3.674 5.045 1.404 1.00 91.06 88 ALA A O 1
ATOM 630 N N . ALA A 1 89 ? 3.591 5.349 -0.823 1.00 91.50 89 ALA A N 1
ATOM 631 C CA . ALA A 1 89 ? 2.133 5.408 -0.901 1.00 91.50 89 ALA A CA 1
ATOM 632 C C . ALA A 1 89 ? 1.474 4.094 -0.456 1.00 91.50 89 ALA A C 1
ATOM 634 O O . ALA A 1 89 ? 0.505 4.133 0.303 1.00 91.50 89 ALA A O 1
ATOM 635 N N . ILE A 1 90 ? 2.014 2.940 -0.864 1.00 92.75 90 ILE A N 1
ATOM 636 C CA . ILE A 1 90 ? 1.513 1.628 -0.427 1.00 92.75 90 ILE A CA 1
ATOM 637 C C . ILE A 1 90 ? 1.653 1.486 1.089 1.00 92.75 90 ILE A C 1
ATOM 639 O O . ILE A 1 90 ? 0.659 1.204 1.750 1.00 92.75 90 ILE A O 1
ATOM 643 N N . LEU A 1 91 ? 2.847 1.728 1.641 1.00 91.94 91 LEU A N 1
ATOM 644 C CA . LEU A 1 91 ? 3.123 1.549 3.071 1.00 91.94 91 LEU A CA 1
ATOM 645 C C . LEU A 1 91 ? 2.259 2.460 3.947 1.00 91.94 91 LEU A C 1
ATOM 647 O O . LEU A 1 91 ? 1.667 2.003 4.928 1.00 91.94 91 LEU A O 1
ATOM 651 N N . LEU A 1 92 ? 2.150 3.735 3.569 1.00 92.12 92 LEU A N 1
ATOM 652 C CA . LEU A 1 92 ? 1.341 4.712 4.289 1.00 92.12 92 LEU A CA 1
ATOM 653 C C . LEU A 1 92 ? -0.141 4.323 4.252 1.00 92.12 92 LEU A C 1
ATOM 655 O O . LEU A 1 92 ? -0.792 4.285 5.295 1.00 92.12 92 LEU A O 1
ATOM 659 N N . SER A 1 93 ? -0.650 3.941 3.079 1.00 88.12 93 SER A N 1
ATOM 660 C CA . SER A 1 93 ? -2.046 3.520 2.927 1.00 88.12 93 SER A CA 1
ATOM 661 C C . SER A 1 93 ? -2.345 2.232 3.684 1.00 88.12 93 SER A C 1
ATOM 663 O O . SER A 1 93 ? -3.357 2.154 4.370 1.00 88.12 93 SER A O 1
ATOM 665 N N . SER A 1 94 ? -1.460 1.232 3.619 1.00 87.44 94 SER A N 1
ATOM 666 C CA . SER A 1 94 ? -1.640 -0.032 4.339 1.00 87.44 94 SER A CA 1
ATOM 667 C C . SER A 1 94 ? -1.622 0.156 5.854 1.00 87.44 94 SER A C 1
ATOM 669 O O . SER A 1 94 ? -2.409 -0.478 6.550 1.00 87.44 94 SER A O 1
ATOM 671 N N . SER A 1 95 ? -0.776 1.062 6.354 1.00 88.19 95 SER A N 1
ATOM 672 C CA . SER A 1 95 ? -0.730 1.415 7.775 1.00 88.19 95 SER A CA 1
ATOM 673 C C . SER A 1 95 ? -2.041 2.071 8.222 1.00 88.19 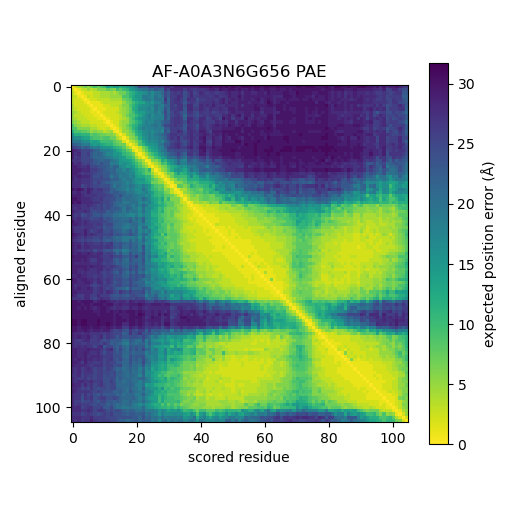95 SER A C 1
ATOM 675 O O . SER A 1 95 ? -2.662 1.638 9.190 1.00 88.19 95 SER A O 1
ATOM 677 N N . LEU A 1 96 ? -2.536 3.047 7.453 1.00 86.06 96 LEU A N 1
ATOM 678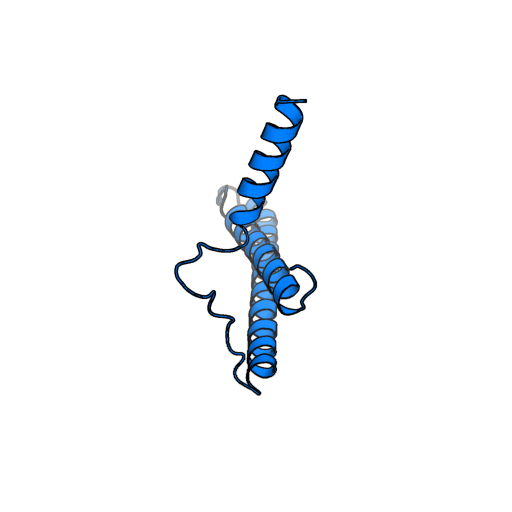 C CA . LEU A 1 96 ? -3.802 3.732 7.732 1.00 86.06 96 LEU A CA 1
ATOM 679 C C . LEU A 1 96 ? -5.012 2.791 7.659 1.00 86.06 96 LEU A C 1
ATOM 681 O O . LEU A 1 96 ? -5.897 2.873 8.507 1.00 86.06 96 LEU A O 1
ATOM 685 N N . ILE A 1 97 ? -5.041 1.868 6.693 1.00 86.00 97 ILE A N 1
ATOM 686 C CA . ILE A 1 97 ? -6.091 0.844 6.593 1.00 86.00 97 ILE A CA 1
ATOM 687 C C . ILE A 1 97 ? -6.061 -0.086 7.812 1.00 86.00 97 ILE A C 1
ATOM 689 O O . ILE A 1 97 ? -7.118 -0.429 8.337 1.00 86.00 97 ILE A O 1
ATOM 693 N N . ALA A 1 98 ? -4.878 -0.484 8.292 1.00 84.44 98 ALA A N 1
ATOM 694 C CA . ALA A 1 98 ? -4.761 -1.330 9.480 1.00 84.44 98 ALA A CA 1
ATOM 695 C C . ALA A 1 98 ? -5.328 -0.645 10.736 1.00 84.44 98 ALA A C 1
ATOM 697 O O . ALA A 1 98 ? -5.995 -1.306 11.533 1.00 84.44 98 ALA A O 1
ATOM 698 N N . ILE A 1 99 ? -5.130 0.670 10.871 1.00 82.88 99 ILE A N 1
ATOM 699 C CA . ILE A 1 99 ? -5.712 1.480 11.951 1.00 82.88 99 ILE A CA 1
ATOM 700 C C . ILE A 1 99 ? -7.238 1.581 11.793 1.00 82.88 99 ILE A C 1
ATOM 702 O O . ILE A 1 99 ? -7.974 1.324 12.742 1.00 82.88 99 ILE A O 1
ATOM 706 N N . LEU A 1 100 ? -7.735 1.895 10.590 1.00 81.75 100 LEU A N 1
ATOM 707 C CA . LEU A 1 100 ? -9.175 1.995 10.295 1.00 81.75 100 LEU A CA 1
ATOM 708 C C . LEU A 1 100 ? -9.932 0.683 10.540 1.00 81.75 100 LEU A C 1
ATOM 710 O O . LEU A 1 100 ? -11.076 0.703 10.989 1.00 81.75 100 LEU A O 1
ATOM 714 N N . ASN A 1 101 ? -9.279 -0.450 10.288 1.00 80.81 101 ASN A N 1
ATOM 715 C CA . ASN A 1 101 ? -9.835 -1.778 10.528 1.00 80.81 101 ASN A CA 1
ATOM 716 C C . ASN A 1 101 ? -9.651 -2.265 11.979 1.00 80.81 101 ASN A C 1
ATOM 718 O O . ASN A 1 101 ? -10.085 -3.370 12.297 1.00 80.81 101 ASN A O 1
ATOM 722 N N . GLY A 1 102 ? -9.001 -1.485 12.852 1.00 72.12 102 GLY A N 1
ATOM 723 C CA . GLY A 1 102 ? -8.754 -1.851 14.251 1.00 72.12 102 GLY A CA 1
ATOM 724 C C . GLY A 1 102 ? -7.747 -2.992 14.446 1.00 72.12 102 GLY A C 1
ATOM 725 O O . GLY A 1 102 ? -7.774 -3.656 15.477 1.00 72.12 102 GLY A O 1
ATOM 726 N N . ILE A 1 103 ? -6.884 -3.251 13.457 1.00 63.94 103 ILE A N 1
ATOM 727 C CA . ILE A 1 103 ? -5.862 -4.314 13.493 1.00 63.94 103 ILE A CA 1
ATOM 728 C C . ILE A 1 103 ? -4.602 -3.837 14.233 1.00 63.94 103 ILE A C 1
ATOM 730 O O . ILE A 1 103 ? -3.915 -4.637 14.863 1.00 63.94 103 ILE A O 1
ATOM 734 N N . ALA A 1 104 ? -4.310 -2.537 14.172 1.00 53.28 104 ALA A N 1
ATOM 735 C CA . ALA A 1 104 ? -3.241 -1.890 14.923 1.00 53.28 104 ALA A CA 1
ATOM 736 C C . ALA A 1 104 ? -3.841 -0.747 15.756 1.00 53.28 104 ALA A C 1
ATOM 738 O O . ALA A 1 104 ? -4.468 0.152 15.192 1.00 53.28 104 ALA A O 1
ATOM 739 N N . THR A 1 105 ? -3.673 -0.818 17.079 1.00 46.50 105 THR A N 1
ATOM 740 C CA . THR A 1 105 ? -4.054 0.210 18.066 1.00 46.50 105 THR A CA 1
ATOM 741 C C . THR A 1 105 ? -2.823 0.767 18.743 1.00 46.50 105 THR A C 1
ATOM 743 O O . THR A 1 105 ? -1.984 -0.076 19.138 1.00 46.50 105 THR A O 1
#

pLDDT: mean 74.61, std 13.9, range [43.09, 93.5]

Solvent-accessible surface area (backbone atoms only — not comparable to full-atom values): 5929 Å² total; per-residue (Å²): 115,71,66,60,50,52,51,50,50,53,53,50,58,64,58,45,65,80,54,61,68,96,84,54,82,78,77,71,80,76,76,60,86,84,46,64,63,60,51,50,52,55,50,49,55,53,36,50,52,42,31,53,51,9,53,49,26,30,52,50,11,51,51,42,49,67,50,33,75,74,42,94,81,61,60,100,53,59,30,56,52,32,28,51,53,8,51,50,34,32,54,55,30,52,52,53,50,33,42,76,70,67,77,49,130

Foldseek 3Di:
DVVVVVVVVVVVVVVCVVVPDPPDDPPPPPDDPPVLVVVLVVLLVVLVVLLVQLVVLLVVLVVCVVVVVVPVPDDPCVSVVSNVSSVVSNVVSVVVNCVSVVVDD

Nearest PDB structures (foldseek):
  6grj-assembly1_I  TM=8.785E-01  e=2.154E+00  Aeromonas hydrophila
  7p3r-assembly1_C  TM=4.290E-01  e=5.291E-01  Vibrio cholerae O1 biovar El Tor str. N16961
  6h2f-assembly1_A  TM=7.898E-01  e=7.302E+00  Aeromonas hydrophila subsp. hydrophila AL09-71
  6grj-assembly1_B  TM=4.548E-01  e=2.154E+00  Aeromonas hydrophila
  7a0g-assembly1_JJJ  TM=4.604E-01  e=4.215E+00  Serratia marcescens

Radius of gyration: 23.55 Å; Cα contacts (8 Å, |Δi|>4): 64; chains: 1; bounding box: 46×25×73 Å

Mean predicted aligned error: 15.57 Å

Sequence (105 aa):
MALERLAAELYLAANEDEKGGSLIPGAKPTPIPGMSGTVSEVFGYALWV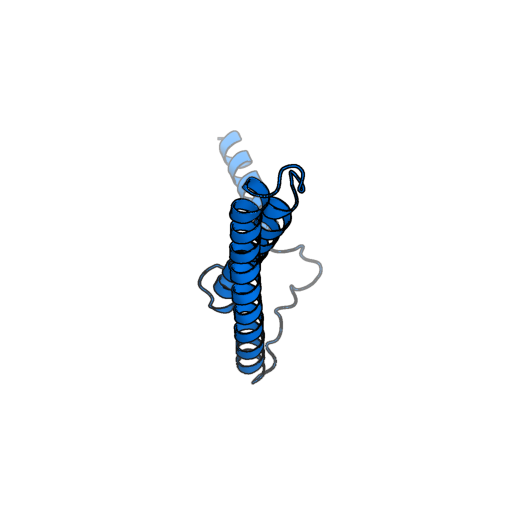LILAGVGGVGFGVYKLAVSDKSRNGGGSEPFKWMGGGVAAILLSSSLIAILNGIAT

Secondary structure (DSSP, 8-state):
-HHHHHHHHHHHHHHHTTS--TTS--------TTHHHHHHHHHHHHHHHHHHHHHHHHHHHHHHHHHHTTSTT--TTHHHHHHHHHHHHHHHHHHHHHHHTTS--